Protein AF-A0A6G9HHV9-F1 (afdb_monomer_lite)

Foldseek 3Di:
DDDPPPLQVQQKDADPPPPQPVRIDGQPDDLWDAHPRPRRTDAAKKKKKFKWWDQAQPDTDGPVGIGTADAFAFDFPCSFFVVDDPDPPQPPNRVDGQWHWHQDPSWIKTAGQHQQAWAWPDVRDRADHRGIDTQDQQTWIWSHS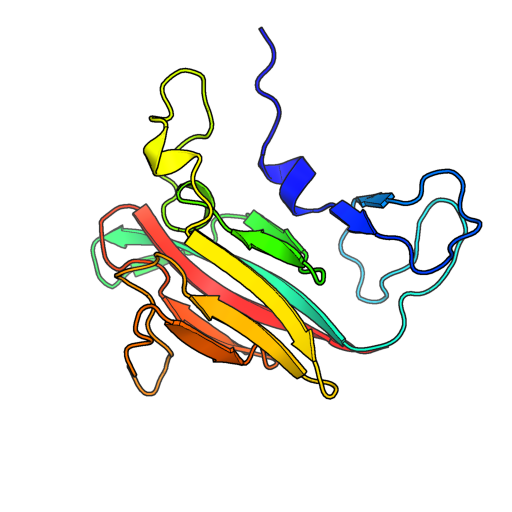DRRGIIIGIHMRHD

Secondary structure (DSSP, 8-state):
-----HHHHTTEEE-S-TT-SS-EEE----SS-B-TTT-PBP-SEEEEEEEEEEEETTEEEEEEEEEE--TT-EE-HHHHBTT---STT--TTTTS--EEEEEETTEEEEEESS-TT-EEETT--B--TT-EEE--TT-EEES--STTBEEEEEEEEE-

Structure (mmCIF, N/CA/C/O backbone):
data_AF-A0A6G9HHV9-F1
#
_entry.id   AF-A0A6G9HHV9-F1
#
loop_
_atom_site.group_PDB
_atom_site.id
_atom_site.type_symbol
_atom_site.label_atom_id
_atom_site.label_alt_id
_atom_site.label_comp_id
_atom_site.label_asym_id
_atom_site.label_entity_id
_atom_site.label_seq_id
_atom_site.pdbx_PDB_ins_code
_atom_site.Cartn_x
_atom_site.Cartn_y
_atom_site.Cartn_z
_atom_site.occupancy
_atom_site.B_iso_or_equiv
_atom_site.auth_seq_id
_atom_site.auth_comp_id
_atom_site.auth_asym_id
_atom_site.auth_atom_id
_atom_site.pdbx_PDB_model_num
ATOM 1 N N . MET A 1 1 ? 20.678 18.623 13.366 1.00 32.44 1 MET A N 1
ATOM 2 C CA . MET A 1 1 ? 20.546 17.152 13.468 1.00 32.44 1 MET A CA 1
ATOM 3 C C . MET A 1 1 ? 19.381 16.721 12.596 1.00 32.44 1 MET A C 1
ATOM 5 O O . MET A 1 1 ? 18.250 17.121 12.849 1.00 32.44 1 MET A O 1
ATOM 9 N N . GLY A 1 2 ? 19.697 16.092 11.465 1.00 35.38 2 GLY A N 1
ATOM 10 C CA . GLY A 1 2 ? 18.792 15.944 10.328 1.00 35.38 2 GLY A CA 1
ATOM 11 C C . GLY A 1 2 ? 17.664 14.958 10.601 1.00 35.38 2 GLY A C 1
ATOM 12 O O . GLY A 1 2 ? 17.908 13.779 10.830 1.00 35.38 2 GLY A O 1
ATOM 13 N N . LYS A 1 3 ? 16.418 15.436 10.526 1.00 39.03 3 LYS A N 1
ATOM 14 C CA . LYS A 1 3 ? 15.257 14.569 10.316 1.00 39.03 3 LYS A CA 1
ATOM 15 C C . LYS A 1 3 ? 15.474 13.846 8.985 1.00 39.03 3 LYS A C 1
ATOM 17 O O . LYS A 1 3 ? 15.370 14.485 7.942 1.00 39.03 3 LYS A O 1
ATOM 22 N N . CYS A 1 4 ? 15.782 12.552 9.005 1.00 38.56 4 CYS A N 1
ATOM 23 C CA . CYS A 1 4 ? 15.670 11.729 7.805 1.00 38.56 4 CYS A CA 1
ATOM 24 C C . CYS A 1 4 ? 14.176 11.698 7.424 1.00 38.56 4 CYS A C 1
ATOM 26 O O . CYS A 1 4 ? 13.370 11.218 8.229 1.00 38.56 4 CYS A O 1
ATOM 28 N N . PRO A 1 5 ? 13.742 12.281 6.291 1.00 55.06 5 PRO A N 1
ATOM 29 C CA . PRO A 1 5 ? 12.325 12.372 5.986 1.00 55.06 5 PRO A CA 1
ATOM 30 C C . PRO A 1 5 ? 11.833 10.987 5.569 1.00 55.06 5 PRO A C 1
ATOM 32 O O . PRO A 1 5 ? 12.048 10.550 4.445 1.00 55.06 5 PRO A O 1
ATOM 35 N N . VAL A 1 6 ? 11.141 10.307 6.478 1.00 58.72 6 VAL A N 1
ATOM 36 C CA . VAL A 1 6 ? 10.427 9.034 6.251 1.00 58.72 6 VAL A CA 1
ATOM 37 C C . VAL A 1 6 ? 9.645 9.058 4.937 1.00 58.72 6 VAL A C 1
ATOM 39 O O . VAL A 1 6 ? 9.691 8.118 4.156 1.00 58.72 6 VAL A O 1
ATOM 42 N N . LYS A 1 7 ? 9.028 10.208 4.641 1.00 60.22 7 LYS A N 1
ATOM 43 C CA . LYS A 1 7 ? 8.268 10.452 3.414 1.00 60.22 7 LYS A CA 1
ATOM 44 C C . LYS A 1 7 ? 9.070 10.225 2.128 1.00 60.22 7 LYS A C 1
ATOM 46 O O . LYS A 1 7 ? 8.475 9.856 1.129 1.00 60.22 7 LYS A O 1
ATOM 51 N N . THR A 1 8 ? 10.383 10.448 2.126 1.00 63.84 8 THR A N 1
ATOM 52 C CA . THR A 1 8 ? 11.224 10.228 0.938 1.00 63.84 8 THR A CA 1
ATOM 53 C C . THR A 1 8 ? 11.550 8.749 0.756 1.00 63.84 8 THR A C 1
ATOM 55 O O . THR A 1 8 ? 11.580 8.267 -0.373 1.00 63.84 8 THR A O 1
ATOM 58 N N . VAL A 1 9 ? 11.753 8.022 1.860 1.00 74.12 9 VAL A N 1
ATOM 59 C CA . VAL A 1 9 ? 12.009 6.572 1.844 1.00 74.12 9 VAL A CA 1
ATOM 60 C C . VAL A 1 9 ? 10.774 5.817 1.358 1.00 74.12 9 VAL A C 1
ATOM 62 O O . VAL A 1 9 ? 10.899 4.880 0.582 1.00 74.12 9 VAL A O 1
ATOM 65 N N . ASP A 1 10 ? 9.579 6.275 1.719 1.00 83.06 10 ASP A N 1
ATOM 66 C CA . ASP A 1 10 ? 8.322 5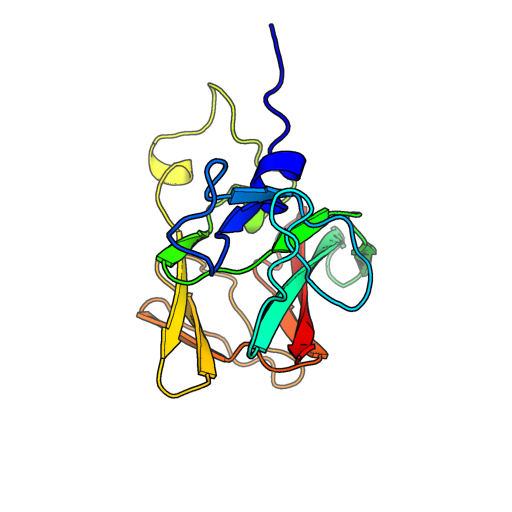.635 1.310 1.00 83.06 10 ASP A CA 1
ATOM 67 C C . ASP A 1 10 ? 8.008 5.798 -0.188 1.00 83.06 10 ASP A C 1
ATOM 69 O O . ASP A 1 10 ? 7.119 5.132 -0.718 1.00 83.06 10 ASP A O 1
ATOM 73 N N . LEU A 1 11 ? 8.745 6.665 -0.890 1.00 86.06 11 LEU A N 1
ATOM 74 C CA . LEU A 1 11 ? 8.599 6.902 -2.327 1.00 86.06 11 LEU A CA 1
ATOM 75 C C . LEU A 1 11 ? 9.637 6.159 -3.179 1.00 86.06 11 LEU A C 1
ATOM 77 O O . LEU A 1 11 ? 9.631 6.314 -4.405 1.00 86.06 11 LEU A O 1
ATOM 81 N N . ILE A 1 12 ? 10.538 5.385 -2.566 1.00 87.44 12 ILE A N 1
ATOM 82 C CA . ILE A 1 12 ? 11.565 4.643 -3.305 1.00 87.44 12 ILE A CA 1
ATOM 83 C C . ILE A 1 12 ? 10.981 3.388 -3.950 1.00 87.44 12 ILE A C 1
ATOM 85 O O . ILE A 1 12 ? 10.150 2.699 -3.363 1.00 87.44 12 ILE A O 1
ATOM 89 N N . GLN A 1 13 ? 11.483 3.059 -5.136 1.00 88.62 13 GLN A N 1
ATOM 90 C CA . GLN A 1 13 ? 11.133 1.845 -5.856 1.00 88.62 13 GLN A CA 1
ATOM 91 C C . GLN A 1 13 ? 12.383 1.182 -6.443 1.00 88.62 13 GLN A C 1
ATOM 93 O O . GLN A 1 13 ? 13.243 1.892 -6.980 1.00 88.62 13 GLN A O 1
ATOM 98 N N . PRO A 1 14 ? 12.513 -0.158 -6.377 1.00 91.00 14 PRO A N 1
ATOM 99 C CA . PRO A 1 14 ? 13.605 -0.849 -7.036 1.00 91.00 14 PRO A CA 1
ATOM 100 C C . PRO A 1 14 ? 13.428 -0.786 -8.554 1.00 91.00 14 PRO A C 1
ATOM 102 O O . PRO A 1 14 ? 12.342 -0.989 -9.103 1.00 91.00 14 PRO A O 1
ATOM 105 N N . CYS A 1 15 ? 14.526 -0.525 -9.248 1.00 90.81 15 CYS A N 1
ATOM 106 C CA . CYS A 1 15 ? 14.587 -0.593 -10.694 1.00 90.81 15 CYS A CA 1
ATOM 107 C C . CYS A 1 15 ? 14.560 -2.059 -11.143 1.00 90.81 15 CYS A C 1
ATOM 109 O O . CYS A 1 15 ? 15.375 -2.869 -10.704 1.00 90.81 15 CYS A O 1
ATOM 111 N N . GLN A 1 16 ? 13.654 -2.397 -12.064 1.00 90.06 16 GLN A N 1
ATOM 112 C CA . GLN A 1 16 ? 13.572 -3.746 -12.638 1.00 90.06 16 GLN A CA 1
ATOM 113 C C . GLN A 1 16 ? 14.794 -4.090 -13.506 1.00 90.06 16 GLN A C 1
ATOM 115 O O . GLN A 1 16 ? 15.112 -5.264 -13.701 1.00 90.06 16 GLN A O 1
ATOM 120 N N . ASN A 1 17 ? 15.515 -3.079 -14.001 1.00 91.69 17 ASN A N 1
ATOM 121 C CA . ASN A 1 17 ? 16.779 -3.287 -14.691 1.00 91.69 17 ASN A CA 1
ATOM 122 C C . ASN A 1 17 ? 17.902 -3.562 -13.682 1.00 91.69 17 ASN A C 1
ATOM 124 O O . ASN A 1 17 ? 18.457 -2.643 -13.074 1.00 91.69 17 ASN A O 1
ATOM 128 N N . LYS A 1 18 ? 18.295 -4.836 -13.575 1.00 89.50 18 LYS A N 1
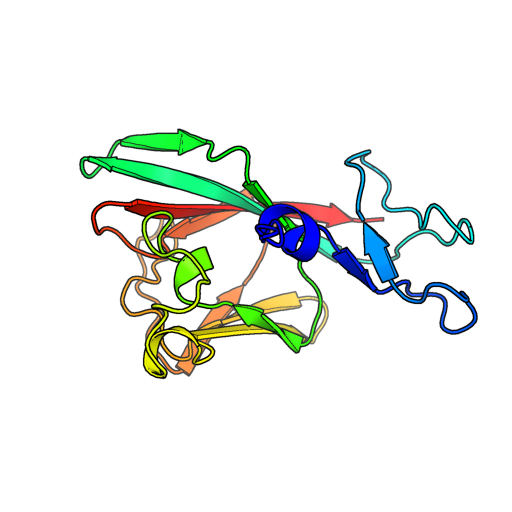ATOM 129 C CA . LYS A 1 18 ? 19.398 -5.285 -12.713 1.00 89.50 18 LYS A CA 1
ATOM 130 C C . LYS A 1 18 ? 20.748 -4.658 -13.067 1.00 89.50 18 LYS A C 1
ATOM 132 O O . LYS A 1 18 ? 21.617 -4.639 -12.202 1.00 89.50 18 LYS A O 1
ATOM 137 N N . ALA A 1 19 ? 20.937 -4.129 -14.277 1.00 92.50 19 ALA A N 1
ATOM 138 C CA . ALA A 1 19 ? 22.161 -3.439 -14.687 1.00 92.50 19 ALA A CA 1
ATOM 139 C C . ALA A 1 19 ? 22.173 -1.943 -14.323 1.00 92.50 19 ALA A C 1
ATOM 141 O O . ALA A 1 19 ? 23.227 -1.324 -14.366 1.00 92.50 19 ALA A O 1
ATOM 142 N N . CYS A 1 20 ? 21.042 -1.358 -13.908 1.00 91.38 20 CYS A N 1
ATOM 143 C CA . CYS A 1 20 ? 20.978 0.050 -13.508 1.00 91.38 20 CYS A CA 1
ATOM 144 C C . CYS A 1 20 ? 21.945 0.334 -12.347 1.00 91.38 20 CYS A C 1
ATOM 146 O O . CYS A 1 20 ? 21.902 -0.377 -11.347 1.00 91.38 20 CYS A O 1
ATOM 148 N N . GLU A 1 21 ? 22.792 1.357 -12.445 1.00 90.88 21 GLU A N 1
ATOM 149 C CA . GLU A 1 21 ? 23.766 1.686 -11.390 1.00 90.88 21 GLU A CA 1
ATOM 150 C C . GLU A 1 21 ? 23.091 2.083 -10.076 1.00 90.88 21 GLU A C 1
ATOM 152 O O . GLU A 1 21 ? 23.493 1.629 -9.010 1.00 90.88 21 GLU A O 1
ATOM 157 N N . GLN A 1 22 ? 22.011 2.865 -10.158 1.00 88.25 22 GLN A N 1
ATOM 158 C CA . GLN A 1 22 ? 21.314 3.380 -8.978 1.00 88.25 22 GLN A CA 1
ATOM 159 C C . GLN A 1 22 ? 20.523 2.303 -8.228 1.00 88.25 22 GLN A C 1
ATOM 161 O O . GLN A 1 22 ? 20.315 2.435 -7.025 1.00 88.25 22 GLN A O 1
ATOM 166 N N . LYS A 1 23 ? 20.084 1.234 -8.919 1.00 89.75 23 LYS A N 1
ATOM 167 C CA . LYS A 1 23 ? 19.226 0.125 -8.429 1.00 89.75 23 LYS A CA 1
ATOM 168 C C . LYS A 1 23 ? 17.862 0.532 -7.852 1.00 89.75 23 LYS A C 1
ATOM 170 O O . LYS A 1 23 ? 16.939 -0.269 -7.917 1.00 89.75 23 LYS A O 1
ATOM 175 N N . TRP A 1 24 ? 17.712 1.750 -7.348 1.00 89.50 24 TRP A N 1
ATOM 176 C CA . TRP A 1 24 ? 16.533 2.320 -6.712 1.00 89.50 24 TRP A CA 1
ATOM 177 C C . TRP A 1 24 ? 16.321 3.743 -7.216 1.00 89.50 24 TRP A C 1
ATOM 179 O O . TRP A 1 24 ? 17.262 4.418 -7.633 1.00 89.50 24 TRP A O 1
ATOM 189 N N . TYR A 1 25 ? 15.080 4.210 -7.195 1.00 87.69 25 TYR A N 1
ATOM 190 C CA . TYR A 1 25 ? 14.753 5.580 -7.572 1.00 87.69 25 TYR A CA 1
ATOM 191 C C . TYR A 1 25 ? 13.522 6.078 -6.822 1.00 87.69 25 TYR A C 1
ATOM 193 O O . TYR A 1 25 ? 12.675 5.287 -6.416 1.00 87.69 25 TYR A O 1
ATOM 201 N N . VAL A 1 26 ? 13.413 7.396 -6.658 1.00 85.31 26 VAL A N 1
ATOM 202 C CA . VAL A 1 26 ? 12.213 8.037 -6.108 1.00 85.31 26 VAL A CA 1
ATOM 203 C C . VAL A 1 26 ? 11.176 8.178 -7.219 1.00 85.31 26 VAL A C 1
ATOM 205 O O . VAL A 1 26 ? 11.464 8.739 -8.279 1.00 85.31 26 VAL A O 1
ATOM 208 N N . PHE A 1 27 ? 9.963 7.679 -6.992 1.00 80.19 27 PHE A N 1
ATOM 209 C CA . PHE A 1 27 ? 8.876 7.801 -7.958 1.00 80.19 27 PHE A CA 1
ATOM 210 C C . PHE A 1 27 ? 8.266 9.211 -7.926 1.00 80.19 27 PHE A C 1
ATOM 212 O O . PHE A 1 27 ? 7.680 9.629 -6.931 1.00 80.19 27 PHE A O 1
ATOM 219 N N . SER A 1 28 ? 8.375 9.948 -9.036 1.00 69.31 28 SER A N 1
ATOM 220 C CA . SER A 1 28 ? 7.954 11.355 -9.141 1.00 69.31 28 SER A CA 1
ATOM 221 C C . SER A 1 28 ? 6.521 11.566 -9.653 1.00 69.31 28 SER A C 1
ATOM 223 O O . SER A 1 28 ? 6.162 12.676 -10.039 1.00 69.31 28 SER A O 1
ATOM 225 N N . GLY A 1 29 ? 5.671 10.532 -9.626 1.00 65.31 29 GLY A N 1
ATOM 226 C CA . GLY A 1 29 ? 4.231 10.707 -9.824 1.00 65.31 29 GLY A CA 1
ATOM 227 C C . GLY A 1 29 ? 3.853 11.206 -11.216 1.00 65.31 29 GLY A C 1
ATOM 228 O O . GLY A 1 29 ? 3.233 12.254 -11.359 1.00 65.31 29 GLY A O 1
ATOM 229 N N . LYS A 1 30 ? 4.186 10.439 -12.251 1.00 58.09 30 LYS A N 1
ATOM 230 C CA . LYS A 1 30 ? 3.547 10.555 -13.565 1.00 58.09 30 LYS A CA 1
ATOM 231 C C . LYS A 1 30 ? 3.149 9.147 -13.968 1.00 58.09 30 LYS A C 1
ATOM 233 O O . LYS A 1 30 ? 3.888 8.206 -13.716 1.00 58.09 30 LYS A O 1
ATOM 238 N N . THR A 1 31 ? 1.954 9.004 -14.508 1.00 61.16 31 THR A N 1
ATOM 239 C CA . THR A 1 31 ? 1.193 7.764 -14.755 1.00 61.16 31 THR A CA 1
ATOM 240 C C . THR A 1 31 ? 1.941 6.597 -15.414 1.00 61.16 31 THR A C 1
ATOM 242 O O . THR A 1 31 ? 1.419 5.490 -15.422 1.00 61.16 31 THR A O 1
ATOM 245 N N . LYS A 1 32 ? 3.159 6.810 -15.924 1.00 71.69 32 LYS A N 1
ATOM 246 C CA . LYS A 1 32 ? 4.066 5.774 -16.417 1.00 71.69 32 LYS A CA 1
ATOM 247 C C . LYS A 1 32 ? 5.311 5.694 -15.526 1.00 71.69 32 LYS A C 1
ATOM 249 O O . LYS A 1 32 ? 6.182 6.561 -15.630 1.00 71.69 32 LYS A O 1
ATOM 254 N N . PRO A 1 33 ? 5.416 4.683 -14.650 1.00 78.81 33 PRO A N 1
ATOM 255 C CA . PRO A 1 33 ? 6.612 4.457 -13.853 1.00 78.81 33 PRO A CA 1
ATOM 256 C C . PRO A 1 33 ? 7.800 4.114 -14.744 1.00 78.81 33 PRO A C 1
ATOM 258 O O . PRO A 1 33 ? 7.905 3.017 -15.275 1.00 78.81 33 PRO A O 1
ATOM 261 N N . VAL A 1 34 ? 8.705 5.077 -14.899 1.00 87.12 34 VAL A N 1
ATOM 262 C CA . VAL A 1 34 ? 9.972 4.930 -15.617 1.00 87.12 34 VAL A CA 1
ATOM 263 C C . VAL A 1 34 ? 11.102 5.303 -14.669 1.00 87.12 34 VAL A C 1
ATOM 265 O O . VAL A 1 34 ? 11.015 6.301 -13.953 1.00 87.12 34 VAL A O 1
ATOM 268 N N . CYS A 1 35 ? 12.168 4.504 -14.662 1.00 88.44 35 CYS A N 1
ATOM 269 C CA . CYS A 1 35 ? 13.370 4.836 -13.910 1.00 88.44 35 CYS A CA 1
ATOM 270 C C . CYS A 1 35 ? 14.015 6.108 -14.501 1.00 88.44 35 CYS A C 1
ATOM 272 O O . CYS A 1 35 ? 14.406 6.086 -15.671 1.00 88.44 35 CYS A O 1
ATOM 274 N N . PRO A 1 36 ? 14.199 7.190 -13.721 1.00 88.31 36 PRO A N 1
ATOM 275 C CA . PRO A 1 36 ? 14.745 8.449 -14.230 1.00 88.31 36 PRO A CA 1
ATO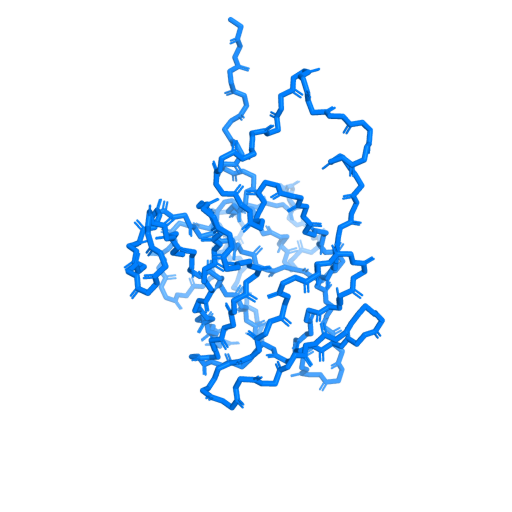M 276 C C . PRO A 1 36 ? 16.231 8.360 -14.610 1.00 88.31 36 PRO A C 1
ATOM 278 O O . PRO A 1 36 ? 16.732 9.242 -15.295 1.00 88.31 36 PRO A O 1
ATOM 281 N N . TYR A 1 37 ? 16.931 7.307 -14.178 1.00 89.44 37 TYR A N 1
ATOM 282 C CA . TYR A 1 37 ? 18.370 7.149 -14.399 1.00 89.44 37 TYR A CA 1
ATOM 283 C C . TYR A 1 37 ? 18.708 6.324 -15.640 1.00 89.44 37 TYR A C 1
ATOM 285 O O . TYR A 1 37 ? 19.629 6.661 -16.369 1.00 89.44 37 TYR A O 1
ATOM 293 N N . CYS A 1 38 ? 17.980 5.230 -15.881 1.00 90.50 38 CYS A N 1
ATOM 294 C CA . CYS A 1 38 ? 18.264 4.315 -16.995 1.00 90.50 38 CYS A CA 1
ATOM 295 C C . CYS A 1 38 ? 17.127 4.218 -18.020 1.00 90.50 38 CYS A C 1
ATOM 297 O O . CYS A 1 38 ? 17.210 3.414 -18.943 1.00 90.50 38 CYS A O 1
ATOM 299 N N . GLY A 1 39 ? 16.032 4.961 -17.829 1.00 88.75 39 GLY A N 1
ATOM 300 C CA . GLY A 1 39 ? 14.887 4.968 -18.743 1.00 88.75 39 GLY A CA 1
ATOM 301 C C . GLY A 1 39 ? 14.088 3.663 -18.788 1.00 88.75 39 GLY A C 1
ATOM 302 O O . GLY A 1 39 ? 13.176 3.539 -19.598 1.00 88.75 39 GLY A O 1
ATOM 303 N N . THR A 1 40 ? 14.400 2.679 -17.936 1.00 90.12 40 THR A N 1
ATOM 304 C CA . THR A 1 40 ? 13.679 1.400 -17.928 1.00 90.12 40 THR A CA 1
ATOM 305 C C . THR A 1 40 ? 12.237 1.616 -17.453 1.00 90.12 40 THR A C 1
ATOM 307 O O . THR A 1 40 ? 12.052 2.109 -16.333 1.00 90.12 40 THR A O 1
ATOM 310 N N . PRO A 1 41 ? 11.220 1.255 -18.258 1.00 88.88 41 PRO A N 1
ATOM 311 C CA . PRO A 1 41 ? 9.834 1.280 -17.819 1.00 88.88 41 PRO A CA 1
ATOM 312 C C . PRO A 1 41 ? 9.585 0.146 -16.826 1.00 88.88 41 PRO A C 1
ATOM 314 O O . PRO A 1 41 ? 10.070 -0.972 -17.007 1.00 88.88 41 PRO A O 1
ATOM 317 N N . TYR A 1 42 ? 8.809 0.431 -15.791 1.00 89.12 42 TYR A N 1
ATOM 318 C CA . TYR A 1 42 ? 8.275 -0.595 -14.914 1.00 89.12 42 TYR A CA 1
ATOM 319 C C . TYR A 1 42 ? 7.194 -1.374 -15.668 1.00 89.12 42 TYR A C 1
ATOM 321 O O . TYR A 1 42 ? 6.329 -0.777 -16.316 1.00 89.12 42 TYR A O 1
ATOM 329 N N . LYS A 1 43 ? 7.269 -2.699 -15.585 1.00 89.62 43 LYS A N 1
ATOM 330 C CA . LYS A 1 43 ? 6.329 -3.649 -16.181 1.00 89.62 43 LYS A CA 1
ATOM 331 C C . LYS A 1 43 ? 5.541 -4.366 -15.094 1.00 89.62 43 LYS A C 1
ATOM 333 O O . LYS A 1 43 ? 6.136 -4.820 -14.112 1.00 89.62 43 LYS A O 1
ATOM 338 N N . GLY A 1 44 ? 4.240 -4.523 -15.312 1.00 89.38 44 GLY A N 1
ATOM 339 C CA . GLY A 1 44 ? 3.334 -5.217 -14.399 1.00 89.38 44 GLY A CA 1
ATOM 340 C C . GLY A 1 44 ? 2.593 -4.276 -13.449 1.00 89.38 44 GLY A C 1
ATOM 341 O O . GLY A 1 44 ? 2.472 -3.077 -13.696 1.00 89.38 44 GLY A O 1
ATOM 342 N N . LYS A 1 45 ? 2.074 -4.840 -12.357 1.00 91.38 45 LYS A N 1
ATOM 343 C CA . LYS A 1 45 ? 1.190 -4.148 -11.411 1.00 91.38 45 LYS A CA 1
ATOM 344 C C . LYS A 1 45 ? 2.000 -3.452 -10.319 1.00 91.38 45 LYS A C 1
ATOM 346 O O . LYS A 1 45 ? 2.716 -4.119 -9.575 1.00 91.38 45 LYS A O 1
ATOM 351 N N . LEU A 1 46 ? 1.860 -2.135 -10.189 1.00 91.44 46 LEU A N 1
ATOM 352 C CA . LEU A 1 46 ? 2.521 -1.310 -9.176 1.00 91.44 46 LEU A CA 1
ATOM 353 C C . LEU A 1 46 ? 1.491 -0.694 -8.216 1.00 91.44 46 LEU A C 1
ATOM 355 O O . LEU A 1 46 ? 0.817 0.268 -8.595 1.00 91.44 46 LEU A O 1
ATOM 359 N N . PRO A 1 47 ? 1.363 -1.196 -6.976 1.00 94.00 47 PRO A N 1
ATOM 360 C CA . PRO A 1 47 ? 0.481 -0.597 -5.988 1.00 94.00 47 PRO A CA 1
ATOM 361 C C . PRO A 1 47 ? 1.102 0.670 -5.399 1.00 94.00 47 PRO A C 1
ATOM 363 O O . PRO A 1 47 ? 2.266 0.702 -4.992 1.00 94.00 47 PRO A O 1
ATOM 366 N N . VAL A 1 48 ? 0.285 1.710 -5.307 1.00 93.12 48 VAL A N 1
ATOM 367 C CA . VAL A 1 48 ? 0.581 2.964 -4.620 1.00 93.12 48 VAL A CA 1
ATOM 368 C C . VAL A 1 48 ? -0.471 3.145 -3.538 1.00 93.12 48 VAL A C 1
ATOM 370 O O . VAL A 1 48 ? -1.664 3.217 -3.829 1.00 93.12 48 VAL A O 1
ATOM 373 N N . LEU A 1 49 ? -0.048 3.207 -2.280 1.00 94.88 49 LEU A N 1
ATOM 374 C CA . LEU A 1 49 ? -0.964 3.406 -1.162 1.00 94.88 49 LEU A CA 1
ATOM 375 C C . LEU A 1 49 ? -1.085 4.896 -0.873 1.00 94.88 49 LEU A C 1
ATOM 377 O O . LEU A 1 49 ? -0.108 5.533 -0.484 1.00 94.88 49 LEU A O 1
ATOM 381 N N . ASN A 1 50 ? -2.284 5.446 -1.034 1.00 93.12 50 ASN A N 1
ATOM 382 C CA . ASN A 1 50 ? -2.594 6.804 -0.607 1.00 93.12 50 ASN A CA 1
ATOM 383 C C . ASN A 1 50 ? -3.073 6.761 0.845 1.00 93.12 50 ASN A C 1
ATOM 385 O O . ASN A 1 50 ? -4.071 6.102 1.148 1.00 93.12 50 ASN A O 1
ATOM 389 N N . LEU A 1 51 ? -2.346 7.433 1.741 1.00 92.44 51 LEU A N 1
ATOM 390 C CA . LEU A 1 51 ? -2.641 7.432 3.170 1.00 92.44 51 LEU A CA 1
ATOM 391 C C . LEU A 1 51 ? -3.525 8.623 3.545 1.00 92.44 51 LEU A C 1
ATOM 393 O O . LEU A 1 51 ? -3.280 9.770 3.159 1.00 92.44 51 LEU A O 1
ATOM 397 N N . TYR A 1 52 ? -4.538 8.337 4.349 1.00 92.00 52 TYR A N 1
ATOM 398 C CA . TYR A 1 52 ? -5.448 9.309 4.933 1.00 92.00 52 TYR A CA 1
ATOM 399 C C . TYR A 1 52 ? -5.464 9.086 6.435 1.00 92.00 52 TYR A C 1
ATOM 401 O O . TYR A 1 52 ? -5.497 7.941 6.875 1.00 92.00 52 TYR A O 1
ATOM 409 N N . SER A 1 53 ? -5.488 10.141 7.238 1.00 88.19 53 SER A N 1
ATOM 410 C CA . SER A 1 53 ? -5.573 10.007 8.691 1.00 88.19 53 SER A CA 1
ATOM 411 C C . SER A 1 53 ? -6.867 10.544 9.255 1.00 88.19 53 SER A C 1
ATOM 413 O O . SER A 1 53 ? -7.464 11.496 8.745 1.00 88.19 53 SER A O 1
ATOM 415 N N . SER A 1 54 ? -7.276 9.932 10.358 1.00 77.94 54 SER A N 1
ATOM 416 C CA . SER A 1 54 ? -8.381 10.409 11.166 1.00 77.94 54 SER A CA 1
ATOM 417 C C . SER A 1 54 ? -7.881 11.330 12.281 1.00 77.94 54 SER A C 1
ATOM 419 O O . SER A 1 54 ? -6.935 10.998 12.998 1.00 77.94 54 SER A O 1
ATOM 421 N N . ARG A 1 55 ? -8.522 12.496 12.444 1.00 69.38 55 ARG A N 1
ATOM 422 C CA . ARG A 1 55 ? -8.362 13.334 13.655 1.00 69.38 55 ARG A CA 1
ATOM 423 C C . ARG A 1 55 ? -9.453 13.072 14.701 1.00 69.38 55 ARG A C 1
ATOM 425 O O . ARG A 1 55 ? -9.278 13.441 15.851 1.00 69.38 55 ARG A O 1
ATOM 432 N N . LYS A 1 56 ? -10.580 12.492 14.282 1.00 66.00 56 LYS A N 1
ATOM 433 C CA . LYS A 1 56 ? -11.727 12.057 15.094 1.00 66.00 56 LYS A CA 1
ATOM 434 C C . LYS A 1 56 ? -12.417 10.930 14.335 1.00 66.00 56 LYS A C 1
ATOM 436 O O . LYS A 1 56 ? -12.544 11.035 13.113 1.00 66.00 56 LYS A O 1
ATOM 441 N N . GLU A 1 57 ? -12.848 9.892 15.047 1.00 60.06 57 GLU A N 1
ATOM 442 C CA . GLU A 1 57 ? -13.503 8.708 14.480 1.00 60.06 57 GLU A CA 1
ATOM 443 C C . GLU A 1 57 ? -14.536 9.098 13.402 1.00 60.06 57 GLU A C 1
ATOM 445 O O . GLU A 1 57 ? -15.407 9.936 13.630 1.00 60.06 57 GLU A O 1
ATOM 450 N N . GLY A 1 58 ? -14.374 8.561 12.187 1.00 62.25 58 GLY A N 1
ATOM 451 C CA . GLY A 1 58 ? -15.262 8.825 11.048 1.00 62.25 58 GLY A CA 1
ATOM 452 C C . GLY A 1 58 ? -14.877 9.976 10.101 1.00 62.25 58 GLY A C 1
ATOM 453 O O . GLY A 1 58 ? -15.509 10.100 9.055 1.00 62.25 58 GLY A O 1
ATOM 454 N N . SER A 1 59 ? -13.844 10.790 10.379 1.00 72.12 59 SER A N 1
ATOM 455 C CA . SER A 1 59 ? -13.385 11.860 9.465 1.00 72.12 59 SER A CA 1
ATOM 456 C C . SER A 1 59 ? -11.930 11.672 9.026 1.00 72.12 59 SER A C 1
ATOM 458 O O . SER A 1 59 ? -11.001 12.067 9.735 1.00 72.12 59 SER A O 1
ATOM 460 N N . TYR A 1 60 ? -11.736 11.114 7.827 1.00 75.50 60 TYR A N 1
ATOM 461 C CA . TYR A 1 60 ? -10.419 10.930 7.209 1.00 75.50 60 TYR A CA 1
ATOM 462 C C . TYR A 1 60 ? -10.038 12.122 6.324 1.00 75.50 60 TYR A C 1
ATOM 464 O O . TYR A 1 60 ? -10.834 12.586 5.508 1.00 75.50 60 TYR A O 1
ATOM 472 N N . ARG A 1 61 ? -8.806 12.621 6.470 1.00 82.31 61 ARG A N 1
ATOM 473 C CA . ARG A 1 61 ? -8.220 13.661 5.610 1.00 82.31 61 ARG A CA 1
ATOM 474 C C . ARG A 1 61 ? -6.968 13.127 4.907 1.00 82.31 61 ARG A C 1
ATOM 476 O O . ARG A 1 61 ? -6.263 12.324 5.515 1.00 82.31 61 ARG A O 1
ATOM 483 N N . PRO A 1 62 ? -6.671 13.561 3.669 1.00 82.56 62 PRO A N 1
ATOM 484 C CA . PRO A 1 62 ? -5.445 13.160 2.981 1.00 82.56 62 PRO A CA 1
ATOM 485 C C . PRO A 1 62 ? -4.200 13.562 3.785 1.00 82.56 62 PRO A C 1
ATOM 487 O O . PRO A 1 62 ? -4.100 14.711 4.220 1.00 82.56 62 PRO A O 1
ATOM 490 N N . ASP A 1 63 ? -3.242 12.645 3.947 1.00 79.06 63 ASP A N 1
ATOM 491 C CA . ASP A 1 63 ? -1.968 12.924 4.637 1.00 79.06 63 ASP A CA 1
ATOM 492 C C . ASP A 1 63 ? -0.912 13.567 3.721 1.00 79.06 63 ASP A C 1
ATOM 494 O O . ASP A 1 63 ? 0.188 13.902 4.182 1.00 79.06 63 ASP A O 1
ATOM 498 N N . ASP A 1 64 ? -1.223 13.685 2.424 1.00 80.31 64 ASP A N 1
ATOM 499 C CA . ASP A 1 64 ? -0.249 13.929 1.353 1.00 80.31 64 ASP A CA 1
ATOM 500 C C . ASP A 1 64 ? 0.991 13.031 1.532 1.00 80.31 64 ASP A C 1
ATOM 502 O O . ASP A 1 64 ? 2.150 13.453 1.575 1.00 80.31 64 ASP A O 1
ATOM 506 N N . HIS A 1 65 ? 0.708 11.755 1.801 1.00 84.44 65 HIS A N 1
ATOM 507 C CA . HIS A 1 65 ? 1.694 10.720 2.053 1.00 84.44 65 HIS A CA 1
ATOM 508 C C . HIS A 1 65 ? 1.305 9.505 1.225 1.00 84.44 65 HIS A C 1
ATOM 510 O O . HIS A 1 65 ? 0.228 8.933 1.401 1.00 84.44 65 HIS A O 1
ATOM 516 N N . ARG A 1 66 ? 2.189 9.148 0.295 1.00 88.69 66 ARG A N 1
ATOM 517 C CA . ARG A 1 66 ? 2.078 7.941 -0.516 1.00 88.69 66 ARG A CA 1
ATOM 518 C C . ARG A 1 66 ? 3.155 6.950 -0.109 1.00 88.69 66 ARG A C 1
ATOM 520 O O . ARG A 1 66 ? 4.272 7.363 0.194 1.00 88.69 66 ARG A O 1
ATOM 527 N N . LEU A 1 67 ? 2.809 5.670 -0.134 1.00 91.31 67 LEU A N 1
ATOM 528 C CA . LEU A 1 67 ? 3.751 4.569 0.021 1.00 91.31 67 LEU A CA 1
ATOM 529 C C . LEU A 1 67 ? 3.784 3.775 -1.285 1.00 91.31 67 LEU A C 1
ATOM 531 O O . LEU A 1 67 ? 2.766 3.226 -1.712 1.00 91.31 67 LEU A O 1
ATOM 535 N N . MET A 1 68 ? 4.948 3.752 -1.924 1.00 92.25 68 MET A N 1
ATOM 536 C CA . MET A 1 68 ? 5.216 2.928 -3.098 1.00 92.25 68 MET A CA 1
ATOM 537 C C . MET A 1 68 ? 5.478 1.500 -2.642 1.00 92.25 68 MET A C 1
ATOM 539 O O . MET A 1 68 ? 6.341 1.284 -1.789 1.00 92.25 68 MET A O 1
ATOM 543 N N . VAL A 1 69 ? 4.723 0.548 -3.196 1.00 93.69 69 VAL A N 1
ATOM 544 C CA . VAL A 1 69 ? 4.803 -0.854 -2.789 1.00 93.69 69 VAL A CA 1
ATOM 545 C C . VAL A 1 69 ? 5.787 -1.630 -3.660 1.00 93.69 69 VAL A C 1
ATOM 547 O O . VAL A 1 69 ? 5.730 -1.599 -4.894 1.00 93.69 69 VAL A O 1
ATOM 550 N N . TRP A 1 70 ? 6.659 -2.396 -3.006 1.00 92.75 70 TRP A N 1
ATOM 551 C CA . TRP A 1 70 ? 7.493 -3.417 -3.640 1.00 92.75 70 TRP A CA 1
ATOM 552 C C . TRP A 1 70 ? 7.543 -4.706 -2.805 1.00 92.75 70 TRP A C 1
ATOM 554 O O . TRP A 1 70 ? 7.181 -4.738 -1.630 1.00 92.75 70 TRP A O 1
ATOM 564 N N . SER A 1 71 ? 7.946 -5.814 -3.430 1.00 92.56 71 SER A N 1
ATOM 565 C CA . SER A 1 71 ? 7.825 -7.147 -2.827 1.00 92.56 71 SER A CA 1
ATOM 566 C C . SER A 1 71 ? 8.934 -7.386 -1.807 1.00 92.56 71 SER A C 1
ATOM 568 O O . SER A 1 71 ? 10.110 -7.259 -2.136 1.00 92.56 71 SER A O 1
ATOM 570 N N . GLY A 1 72 ? 8.563 -7.762 -0.586 1.00 90.38 72 GLY A N 1
ATOM 571 C CA . GLY A 1 72 ? 9.464 -7.865 0.565 1.00 90.38 72 GLY A CA 1
ATOM 572 C C . GLY A 1 72 ? 9.544 -6.584 1.402 1.00 90.38 72 GLY A C 1
ATOM 573 O O . GLY A 1 72 ? 10.214 -6.571 2.436 1.00 90.38 72 GLY A O 1
ATOM 574 N N . GLN A 1 73 ? 8.851 -5.512 1.004 1.00 93.81 73 GLN A N 1
ATOM 575 C CA . GLN A 1 73 ? 8.798 -4.280 1.782 1.00 93.81 73 GLN A CA 1
ATOM 576 C C . GLN A 1 73 ? 8.022 -4.499 3.080 1.00 93.81 73 GLN A C 1
ATOM 578 O O . GLN A 1 73 ? 6.906 -5.016 3.078 1.00 93.81 73 GLN A O 1
ATOM 583 N N . SER A 1 74 ? 8.608 -4.076 4.196 1.00 93.75 74 SER A N 1
ATOM 584 C CA . SER A 1 74 ? 7.963 -4.137 5.508 1.00 93.75 74 SER A CA 1
ATOM 585 C C . SER A 1 74 ? 7.158 -2.871 5.788 1.00 93.75 74 SER A C 1
ATOM 587 O O . SER A 1 74 ? 7.581 -1.769 5.439 1.00 93.75 74 SER A O 1
ATOM 589 N N . ILE A 1 75 ? 6.034 -3.032 6.480 1.00 93.06 75 ILE A N 1
ATOM 590 C CA . ILE A 1 75 ? 5.265 -1.940 7.073 1.00 93.06 75 ILE A CA 1
ATOM 591 C C . ILE A 1 75 ? 5.479 -1.932 8.596 1.00 93.06 75 ILE A C 1
ATOM 593 O O . ILE A 1 75 ? 5.732 -2.965 9.221 1.00 93.06 75 ILE A O 1
ATOM 597 N N . TYR A 1 76 ? 5.403 -0.745 9.195 1.00 91.81 76 TYR A N 1
ATOM 598 C CA . TYR A 1 76 ? 5.771 -0.466 10.592 1.00 91.81 76 TYR A CA 1
ATOM 599 C C . TYR A 1 76 ? 4.735 0.437 11.265 1.00 91.81 76 TYR A C 1
ATOM 601 O O . TYR A 1 76 ? 3.881 1.016 10.594 1.00 91.81 76 TYR A O 1
ATOM 609 N N . ALA A 1 77 ? 4.840 0.622 12.582 1.00 89.50 77 ALA A N 1
ATOM 610 C CA . ALA A 1 77 ? 3.872 1.381 13.375 1.00 89.50 77 ALA A CA 1
ATOM 611 C C . ALA A 1 77 ? 3.641 2.828 12.878 1.00 89.50 77 ALA A C 1
ATOM 613 O O . ALA A 1 77 ? 2.502 3.291 12.848 1.00 89.50 77 ALA A O 1
ATOM 614 N N . TRP A 1 78 ? 4.680 3.522 12.398 1.00 88.31 78 TRP A N 1
ATOM 615 C CA . TRP A 1 78 ? 4.550 4.878 11.830 1.00 88.31 78 TRP A CA 1
ATOM 616 C C . TRP A 1 78 ? 3.799 4.929 10.493 1.00 88.31 78 TRP A C 1
ATOM 618 O O . TRP A 1 78 ? 3.339 5.989 10.070 1.00 88.31 78 TRP A O 1
ATOM 628 N N . HIS A 1 79 ? 3.657 3.793 9.808 1.00 90.56 79 HIS A N 1
ATOM 629 C CA . HIS A 1 79 ? 2.793 3.689 8.637 1.00 90.56 79 HIS A CA 1
ATOM 630 C C . HIS A 1 79 ? 1.326 3.511 9.033 1.00 90.56 79 HIS A C 1
ATOM 632 O O . HIS A 1 79 ? 0.459 4.003 8.321 1.00 90.56 79 HIS A O 1
ATOM 638 N N . VAL A 1 80 ? 1.063 2.854 10.168 1.00 90.94 80 VAL A N 1
ATOM 639 C CA . VAL A 1 80 ? -0.278 2.574 10.710 1.00 90.94 80 VAL A CA 1
ATOM 640 C C . VAL A 1 80 ? -0.898 3.809 11.361 1.00 90.94 80 VAL A C 1
ATOM 642 O O . VAL A 1 80 ? -2.090 4.065 11.184 1.00 90.94 80 VAL A O 1
ATOM 645 N N . ASN A 1 81 ? -0.099 4.585 12.096 1.00 88.69 81 ASN A N 1
ATOM 646 C CA . ASN A 1 81 ? -0.562 5.760 12.824 1.00 88.69 81 ASN A CA 1
ATOM 647 C C . ASN A 1 81 ? 0.392 6.944 12.612 1.00 88.69 81 ASN A C 1
ATOM 649 O O . ASN A 1 81 ? 1.588 6.851 12.888 1.00 88.69 81 ASN A O 1
ATOM 653 N N . ARG A 1 82 ? -0.145 8.084 12.160 1.00 87.12 82 ARG A N 1
ATOM 654 C CA . ARG A 1 82 ? 0.646 9.293 11.867 1.00 87.12 82 ARG A CA 1
ATOM 655 C C . ARG A 1 82 ? 1.250 9.967 13.100 1.00 87.12 82 ARG A C 1
ATOM 657 O O . ARG A 1 82 ? 2.126 10.815 12.951 1.00 87.12 82 ARG A O 1
ATOM 664 N N . LEU A 1 83 ? 0.737 9.663 14.292 1.00 85.31 83 LEU A N 1
ATOM 665 C CA . LEU A 1 83 ? 1.244 10.195 15.559 1.00 85.31 83 LEU A CA 1
ATOM 666 C C . LEU A 1 83 ? 2.515 9.467 16.015 1.00 85.31 83 LEU A C 1
ATOM 668 O O . LEU A 1 83 ? 3.230 9.966 16.881 1.00 85.31 83 LEU A O 1
ATOM 672 N N . ILE A 1 84 ? 2.828 8.317 15.411 1.00 81.38 84 ILE A N 1
ATOM 673 C CA . ILE A 1 84 ? 4.057 7.573 15.670 1.00 81.38 84 ILE A CA 1
ATOM 674 C C . ILE A 1 84 ? 5.122 8.055 14.683 1.00 81.38 84 ILE A C 1
ATOM 676 O O . ILE A 1 84 ? 5.004 7.860 13.476 1.00 81.38 84 ILE A O 1
ATOM 680 N N . ALA A 1 85 ? 6.179 8.683 15.198 1.00 72.38 85 ALA A N 1
ATOM 681 C CA . ALA A 1 85 ? 7.341 9.070 14.405 1.00 72.38 85 ALA A CA 1
ATOM 682 C C . ALA A 1 85 ? 8.474 8.041 14.580 1.00 72.38 85 ALA A C 1
ATOM 684 O O . ALA A 1 85 ? 8.734 7.635 15.715 1.00 72.38 85 ALA A O 1
ATOM 685 N N . PRO A 1 86 ? 9.189 7.654 13.506 1.00 66.94 86 PRO A N 1
ATOM 686 C CA . PRO A 1 86 ? 10.417 6.878 13.621 1.00 66.94 86 PRO A CA 1
ATOM 687 C C . PRO A 1 86 ? 11.536 7.822 14.063 1.00 66.94 86 PRO A C 1
ATOM 689 O O . PRO A 1 86 ? 12.099 8.586 13.279 1.00 66.94 86 PRO A O 1
ATOM 692 N N . ASN A 1 87 ? 11.799 7.847 15.359 1.00 63.56 87 ASN A N 1
ATOM 693 C CA . ASN A 1 87 ? 12.813 8.681 15.977 1.00 63.56 87 ASN A CA 1
ATOM 694 C C . ASN A 1 87 ? 13.545 7.890 17.070 1.00 63.56 87 ASN A C 1
ATOM 696 O O . ASN A 1 87 ? 13.288 6.713 17.314 1.00 63.56 87 ASN A O 1
ATOM 700 N N . GLU A 1 88 ? 14.477 8.542 17.753 1.00 52.06 88 GLU A N 1
ATOM 701 C CA . GLU A 1 88 ? 15.259 7.926 18.832 1.00 52.06 88 GLU A CA 1
ATOM 702 C C . GLU A 1 88 ? 14.397 7.451 20.019 1.00 52.06 88 GLU A C 1
ATOM 704 O O . GLU A 1 88 ? 14.861 6.646 20.817 1.00 52.06 88 GLU A O 1
ATOM 709 N N . ARG A 1 89 ? 13.130 7.888 20.114 1.00 54.44 89 ARG A N 1
ATOM 710 C CA . ARG A 1 89 ? 12.154 7.460 21.133 1.00 54.44 89 ARG A CA 1
ATOM 711 C C . ARG A 1 89 ? 11.266 6.299 20.678 1.00 54.44 89 ARG A C 1
ATOM 713 O O . ARG A 1 89 ? 10.401 5.872 21.438 1.00 54.44 89 ARG A O 1
ATOM 720 N N . THR A 1 90 ? 11.443 5.804 19.453 1.00 55.44 90 THR A N 1
ATOM 721 C CA . THR A 1 90 ? 10.733 4.624 18.954 1.00 55.44 90 THR A CA 1
ATOM 722 C C . THR A 1 90 ? 11.180 3.412 19.757 1.00 55.44 90 THR A C 1
ATOM 724 O O . THR A 1 90 ? 12.344 3.013 19.665 1.00 55.44 90 THR A O 1
ATOM 727 N N . THR A 1 91 ? 10.262 2.846 20.541 1.00 60.97 91 THR A N 1
ATOM 728 C CA . THR A 1 91 ? 10.528 1.650 21.348 1.00 60.97 91 THR A CA 1
ATOM 729 C C . THR A 1 91 ? 10.913 0.479 20.444 1.00 60.97 91 THR A C 1
ATOM 731 O O . THR A 1 91 ? 10.526 0.439 19.273 1.00 60.97 91 THR A O 1
ATOM 734 N N . ASP A 1 92 ? 11.634 -0.511 20.972 1.00 62.91 92 ASP A N 1
ATOM 735 C CA . ASP A 1 92 ? 12.010 -1.702 20.193 1.00 62.91 92 ASP A CA 1
ATOM 736 C C . ASP A 1 92 ? 10.786 -2.404 19.580 1.00 62.91 92 ASP A C 1
ATOM 738 O O . ASP A 1 92 ? 10.835 -2.897 18.453 1.00 62.91 92 ASP A O 1
ATOM 742 N N . ALA A 1 93 ? 9.639 -2.345 20.267 1.00 61.53 93 ALA A N 1
ATOM 743 C CA . ALA A 1 93 ? 8.360 -2.840 19.767 1.00 61.53 93 ALA A CA 1
ATOM 744 C C . ALA A 1 93 ? 7.851 -2.075 18.529 1.00 61.53 93 ALA A C 1
ATOM 746 O O . ALA A 1 93 ? 7.301 -2.684 17.617 1.00 61.53 93 ALA A O 1
ATOM 747 N N . GLN A 1 94 ? 8.055 -0.757 18.454 1.00 62.25 94 GLN A N 1
ATOM 748 C CA . GLN A 1 94 ? 7.638 0.066 17.311 1.00 62.25 94 GLN A CA 1
ATOM 749 C C . GLN A 1 94 ? 8.595 -0.033 16.110 1.00 62.25 94 GLN A C 1
ATOM 751 O O . GLN A 1 94 ? 8.207 0.307 14.991 1.00 62.25 94 GLN A O 1
ATOM 756 N N . ARG A 1 95 ? 9.829 -0.515 16.323 1.00 71.31 95 ARG A N 1
ATOM 757 C CA . ARG A 1 95 ? 10.778 -0.879 15.252 1.00 71.31 95 ARG A CA 1
ATOM 758 C C . ARG A 1 95 ? 10.503 -2.263 14.672 1.00 71.31 95 ARG A C 1
ATOM 760 O O . ARG A 1 95 ? 11.082 -2.623 13.649 1.00 71.31 95 ARG A O 1
ATOM 767 N N . LYS A 1 96 ? 9.621 -3.040 15.302 1.00 85.31 96 LYS A N 1
ATOM 768 C CA . LYS A 1 96 ? 9.213 -4.341 14.793 1.00 85.31 96 LYS A CA 1
ATOM 769 C C . LYS A 1 96 ? 8.306 -4.159 13.579 1.00 85.31 96 LYS A C 1
ATOM 771 O O . LYS A 1 96 ? 7.386 -3.341 13.570 1.00 85.31 96 LYS A O 1
ATOM 776 N N . ARG A 1 97 ? 8.575 -4.961 12.556 1.00 91.19 97 ARG A N 1
ATOM 777 C CA . ARG A 1 97 ? 7.688 -5.171 11.415 1.00 91.19 97 ARG A CA 1
ATOM 778 C C . ARG A 1 97 ? 6.286 -5.548 11.910 1.00 91.19 97 ARG A C 1
ATOM 780 O O . ARG A 1 97 ? 6.160 -6.454 12.730 1.00 91.19 97 ARG A O 1
ATOM 787 N N . VAL A 1 98 ? 5.258 -4.865 11.405 1.00 93.75 98 VAL A N 1
ATOM 788 C CA . VAL A 1 98 ? 3.840 -5.179 11.694 1.00 93.75 98 VAL A CA 1
ATOM 789 C C . VAL A 1 98 ? 3.130 -5.824 10.503 1.00 93.75 98 VAL A C 1
ATOM 791 O O . VAL A 1 98 ? 1.994 -6.273 10.609 1.00 93.75 98 VAL A O 1
ATOM 794 N N . GLY A 1 99 ? 3.803 -5.901 9.363 1.00 95.81 99 GLY A N 1
ATOM 795 C CA . GLY A 1 99 ? 3.351 -6.619 8.183 1.00 95.81 99 GLY A CA 1
ATOM 796 C C . GLY A 1 99 ? 4.345 -6.456 7.046 1.00 95.81 99 GLY A C 1
ATOM 797 O O . GLY A 1 99 ? 5.338 -5.729 7.168 1.00 95.81 99 GLY A O 1
ATOM 798 N N . TYR A 1 100 ? 4.066 -7.088 5.919 1.00 96.69 100 TYR A N 1
ATOM 799 C CA . TYR A 1 100 ? 4.879 -6.930 4.719 1.00 96.69 100 TYR A CA 1
ATOM 800 C C . TYR A 1 100 ? 4.052 -7.095 3.452 1.00 96.69 100 TYR A C 1
ATOM 802 O O . TYR A 1 100 ? 2.974 -7.693 3.455 1.00 96.69 100 TYR A O 1
ATOM 810 N N . PHE A 1 101 ? 4.589 -6.561 2.364 1.00 97.31 101 PHE A N 1
ATOM 811 C CA . PHE A 1 101 ? 4.015 -6.687 1.038 1.00 97.31 101 PHE A CA 1
ATOM 812 C C . PHE A 1 101 ? 4.682 -7.822 0.277 1.00 97.31 101 PHE A C 1
ATOM 814 O O . PHE A 1 101 ? 5.906 -7.959 0.293 1.00 97.31 101 PHE A O 1
ATOM 821 N N . VAL A 1 102 ? 3.888 -8.624 -0.422 1.00 96.56 102 VAL A N 1
ATOM 822 C CA . VAL A 1 102 ? 4.394 -9.693 -1.282 1.00 96.56 102 VAL A CA 1
ATOM 823 C C . VAL A 1 102 ? 3.619 -9.724 -2.588 1.00 96.56 102 VAL A C 1
ATOM 825 O O . VAL A 1 102 ? 2.392 -9.626 -2.599 1.00 96.56 102 VAL A O 1
ATOM 828 N N . PHE A 1 103 ? 4.352 -9.863 -3.689 1.00 95.69 103 PHE A N 1
ATOM 829 C CA . PHE A 1 103 ? 3.775 -10.153 -4.993 1.00 95.69 103 PHE A CA 1
ATOM 830 C C . PHE A 1 103 ? 3.876 -11.653 -5.263 1.00 95.69 103 PHE A C 1
ATOM 832 O O . PHE A 1 103 ? 4.976 -12.205 -5.297 1.00 95.69 103 PHE A O 1
ATOM 839 N N . HIS A 1 104 ? 2.736 -12.321 -5.416 1.00 93.38 104 HIS A N 1
ATOM 840 C CA . HIS A 1 104 ? 2.666 -13.766 -5.617 1.00 93.38 104 HIS A CA 1
ATOM 841 C C . HIS A 1 104 ? 1.452 -14.123 -6.475 1.00 93.38 104 HIS A C 1
ATOM 843 O O . HIS A 1 104 ? 0.359 -13.622 -6.222 1.00 93.38 104 HIS A O 1
ATOM 849 N N . ASN A 1 105 ? 1.637 -15.005 -7.463 1.00 92.00 105 ASN A N 1
ATOM 850 C CA . ASN A 1 105 ? 0.602 -15.410 -8.425 1.00 92.00 105 ASN A CA 1
ATOM 851 C C . ASN A 1 105 ? -0.106 -14.225 -9.107 1.00 92.00 105 ASN A C 1
ATOM 853 O O . ASN A 1 105 ? -1.326 -14.194 -9.187 1.00 92.00 105 ASN A O 1
ATOM 857 N N . ASP A 1 106 ? 0.665 -13.239 -9.574 1.00 90.94 106 ASP A N 1
ATOM 858 C CA . ASP A 1 106 ? 0.150 -12.029 -10.239 1.00 90.94 106 ASP A CA 1
ATOM 859 C C . ASP A 1 106 ? -0.781 -11.150 -9.370 1.00 90.94 106 ASP A C 1
ATOM 861 O O . ASP A 1 106 ? -1.513 -10.283 -9.859 1.00 90.94 106 ASP A O 1
ATOM 865 N N . GLN A 1 107 ? -0.724 -11.345 -8.050 1.00 95.12 107 GLN A N 1
ATOM 866 C CA . GLN A 1 107 ? -1.508 -10.616 -7.062 1.00 95.12 107 GLN A CA 1
ATOM 867 C C . GLN A 1 107 ? -0.604 -10.002 -5.998 1.00 95.12 107 GLN A C 1
ATOM 869 O O . GLN A 1 107 ? 0.399 -10.586 -5.572 1.00 95.12 107 GLN A O 1
ATOM 874 N N . TRP A 1 108 ? -0.985 -8.812 -5.548 1.00 97.38 108 TRP A N 1
ATOM 875 C CA . TRP A 1 108 ? -0.333 -8.132 -4.440 1.00 97.38 108 TRP A CA 1
ATOM 876 C C . TRP A 1 108 ? -1.062 -8.406 -3.141 1.00 97.38 108 TRP A C 1
ATOM 878 O O . TRP A 1 108 ? -2.280 -8.274 -3.067 1.00 97.38 108 TRP A 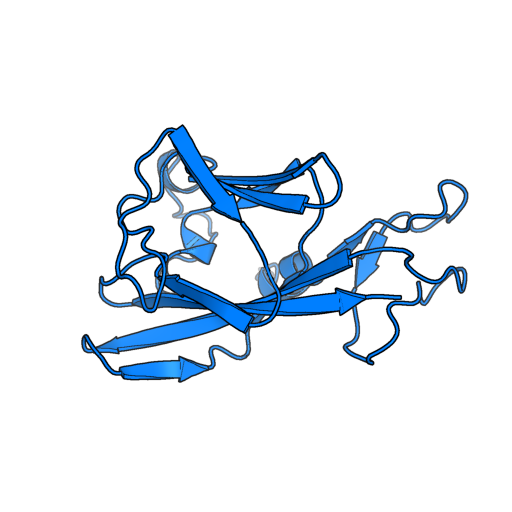O 1
ATOM 888 N N . TRP A 1 109 ? -0.299 -8.716 -2.101 1.00 97.62 109 TRP A N 1
ATOM 889 C CA . TRP A 1 109 ? -0.823 -8.998 -0.775 1.00 97.62 109 TRP A CA 1
ATOM 890 C C . TRP A 1 109 ? -0.137 -8.125 0.263 1.00 97.62 109 TRP A C 1
ATOM 892 O O . TRP A 1 109 ? 1.086 -7.983 0.245 1.00 97.62 109 TRP A O 1
ATOM 902 N N . LEU A 1 110 ? -0.920 -7.598 1.200 1.00 97.75 110 LEU A N 1
ATOM 903 C CA . LEU A 1 110 ? -0.432 -7.150 2.498 1.00 97.75 110 LEU A CA 1
ATOM 904 C C . LEU A 1 110 ? -0.682 -8.273 3.504 1.00 97.75 110 LEU A C 1
ATOM 906 O O . LEU A 1 110 ? -1.832 -8.616 3.776 1.00 97.75 110 LEU A O 1
ATOM 910 N N . VAL A 1 111 ? 0.393 -8.840 4.046 1.00 97.56 111 VAL A N 1
ATOM 911 C CA . VAL A 1 111 ? 0.337 -9.861 5.097 1.00 97.56 111 VAL A CA 1
ATOM 912 C C . VAL A 1 111 ? 0.393 -9.174 6.455 1.00 97.56 111 VAL A C 1
ATOM 914 O O . VAL A 1 111 ? 1.293 -8.371 6.714 1.00 97.56 111 VAL A O 1
ATOM 917 N N . ASN A 1 112 ? -0.575 -9.481 7.314 1.00 97.44 112 ASN A N 1
ATOM 918 C CA . ASN A 1 112 ? -0.678 -8.905 8.644 1.00 97.44 112 ASN A CA 1
ATOM 919 C C . ASN A 1 112 ? 0.175 -9.696 9.644 1.00 97.44 112 ASN A C 1
ATOM 921 O O . ASN A 1 112 ? -0.103 -10.862 9.902 1.00 97.44 112 ASN A O 1
ATOM 925 N N . GLU A 1 113 ? 1.176 -9.065 10.254 1.00 95.38 113 GLU A N 1
ATOM 926 C CA . GLU A 1 113 ? 2.006 -9.687 11.299 1.00 95.38 113 GLU A CA 1
ATOM 927 C C . GLU A 1 113 ? 1.839 -9.025 12.679 1.00 95.38 113 GLU A C 1
ATOM 929 O O . GLU A 1 113 ? 2.387 -9.509 13.668 1.00 95.38 113 GLU A O 1
ATOM 934 N N . GLY A 1 114 ? 1.087 -7.925 12.771 1.00 92.75 114 GLY A N 1
ATOM 935 C CA . GLY A 1 114 ? 0.962 -7.152 14.010 1.00 92.75 114 GLY A CA 1
ATOM 936 C C . GLY A 1 114 ? 0.085 -5.900 13.934 1.00 92.75 114 GLY A C 1
ATOM 937 O O . GLY A 1 114 ? 0.184 -5.037 14.804 1.00 92.75 114 GLY A O 1
ATOM 938 N N . ILE A 1 115 ? -0.753 -5.755 12.907 1.00 93.88 115 ILE A N 1
ATOM 939 C CA . ILE A 1 115 ? -1.716 -4.658 12.767 1.00 93.88 115 ILE A CA 1
ATOM 940 C C . ILE A 1 115 ? -3.052 -5.118 13.359 1.00 93.88 115 ILE A C 1
ATOM 942 O O . ILE A 1 115 ? -3.864 -5.753 12.688 1.00 93.88 115 ILE A O 1
ATOM 946 N N . ASN A 1 116 ? -3.301 -4.770 14.622 1.00 90.94 116 ASN A N 1
ATOM 947 C CA . ASN A 1 116 ? -4.543 -5.142 15.314 1.00 90.94 116 ASN A CA 1
ATOM 948 C C . ASN A 1 116 ? -5.792 -4.506 14.685 1.00 90.94 116 ASN A C 1
ATOM 950 O O . ASN A 1 116 ? -6.871 -5.084 14.731 1.00 90.94 116 ASN A O 1
ATOM 954 N N . GLY A 1 117 ? -5.651 -3.314 14.100 1.00 89.25 117 GLY A N 1
ATOM 955 C CA . GLY A 1 117 ? -6.754 -2.540 13.530 1.00 89.25 117 GLY A CA 1
ATOM 956 C C . GLY A 1 117 ? -7.040 -2.804 12.052 1.00 89.25 117 GLY A C 1
ATOM 957 O O . GLY A 1 117 ? -7.819 -2.046 11.475 1.00 89.25 117 GLY A O 1
ATOM 958 N N . LEU A 1 118 ? -6.414 -3.820 11.437 1.00 95.69 118 LEU A N 1
ATOM 959 C CA . LEU A 1 118 ? -6.518 -4.046 9.997 1.00 95.69 118 LEU A CA 1
ATOM 960 C C . LEU A 1 118 ? -7.925 -4.509 9.608 1.00 95.69 118 LEU A C 1
ATOM 962 O O . LEU A 1 118 ? -8.383 -5.574 10.020 1.00 95.69 118 LEU A O 1
ATOM 966 N N . MET A 1 119 ? -8.598 -3.714 8.783 1.00 95.94 119 MET A N 1
ATOM 967 C CA . MET A 1 119 ? -9.973 -3.975 8.369 1.00 95.94 119 MET A CA 1
ATOM 968 C C . MET A 1 119 ? -10.188 -3.545 6.922 1.00 95.94 119 MET A C 1
ATOM 970 O O . MET A 1 119 ? -9.868 -2.419 6.552 1.00 95.94 119 MET A O 1
ATOM 974 N N . SER A 1 120 ? -10.766 -4.426 6.119 1.00 95.56 120 SER A N 1
ATOM 975 C CA . SER A 1 120 ? -11.169 -4.146 4.736 1.00 95.56 120 SER A CA 1
ATOM 976 C C . SER A 1 120 ? -12.453 -3.312 4.672 1.00 95.56 120 SER A C 1
ATOM 978 O O . SER A 1 120 ? -13.250 -3.283 5.613 1.00 95.56 120 SER A O 1
ATOM 980 N N . LEU A 1 121 ? -12.620 -2.558 3.586 1.00 93.06 121 LEU A N 1
ATOM 981 C CA . LEU A 1 121 ? -13.815 -1.778 3.285 1.00 93.06 121 LEU A CA 1
ATOM 982 C C . LEU A 1 121 ? -14.270 -2.057 1.843 1.00 93.06 121 LEU A C 1
ATOM 984 O O . LEU A 1 121 ? -13.420 -2.226 0.965 1.00 93.06 121 LEU A O 1
ATOM 988 N N . PRO A 1 122 ? -15.591 -2.034 1.565 1.00 91.62 122 PRO A N 1
ATOM 989 C CA . PRO A 1 122 ? -16.695 -1.631 2.453 1.00 91.62 122 PRO A CA 1
ATOM 990 C C . PRO A 1 122 ? -17.285 -2.758 3.319 1.00 91.62 122 PRO A C 1
ATOM 992 O O . PRO A 1 122 ? -18.151 -2.494 4.149 1.00 91.62 122 PRO A O 1
ATOM 995 N N . ASP A 1 123 ? -16.828 -3.992 3.135 1.00 90.69 123 ASP A N 1
ATOM 996 C CA . ASP A 1 123 ? -17.276 -5.209 3.822 1.00 90.69 123 ASP A CA 1
ATOM 997 C C . ASP A 1 123 ? -17.006 -5.213 5.335 1.00 90.69 123 ASP A C 1
ATOM 999 O O . ASP A 1 123 ? -17.640 -5.972 6.068 1.00 90.69 123 ASP A O 1
ATOM 1003 N N . LYS A 1 124 ? -16.111 -4.340 5.822 1.00 92.06 124 LYS A N 1
ATOM 1004 C CA . LYS A 1 124 ? -15.735 -4.225 7.242 1.00 92.06 124 LYS A CA 1
ATOM 1005 C C . LYS A 1 124 ? -15.202 -5.542 7.805 1.00 92.06 124 LYS A C 1
ATOM 1007 O O . LYS A 1 124 ? -15.287 -5.777 9.012 1.00 92.06 124 LYS A O 1
ATOM 1012 N N . ARG A 1 125 ? -14.629 -6.399 6.953 1.00 94.94 125 ARG A N 1
ATOM 1013 C CA . ARG A 1 125 ? -14.015 -7.641 7.408 1.00 94.94 125 ARG A CA 1
ATOM 1014 C C . ARG A 1 125 ? -12.703 -7.312 8.110 1.00 94.94 125 ARG A C 1
ATOM 1016 O O . ARG A 1 125 ? -11.799 -6.704 7.529 1.00 94.94 125 ARG A O 1
ATOM 1023 N N . GLN A 1 126 ? -12.605 -7.750 9.360 1.00 95.62 126 GLN A N 1
ATOM 1024 C CA . GLN A 1 126 ? -11.364 -7.719 10.121 1.00 95.62 126 GLN A CA 1
ATOM 1025 C C . GLN A 1 126 ? -10.364 -8.704 9.506 1.00 95.62 126 GLN A C 1
ATOM 1027 O O . GLN A 1 126 ? -10.735 -9.828 9.172 1.00 95.62 126 GLN A O 1
ATOM 1032 N N . ILE A 1 127 ? -9.112 -8.278 9.366 1.00 96.50 127 ILE A N 1
ATOM 1033 C CA . ILE A 1 127 ? -8.011 -9.114 8.888 1.00 96.50 127 ILE A CA 1
ATOM 1034 C C . ILE A 1 127 ? -7.135 -9.437 10.096 1.00 96.50 127 ILE A C 1
ATOM 1036 O O . ILE A 1 127 ? -6.415 -8.572 10.601 1.00 96.50 127 ILE A O 1
ATOM 1040 N N . ALA A 1 128 ? -7.230 -10.665 10.595 1.00 96.38 128 ALA A N 1
ATOM 1041 C CA . ALA A 1 128 ? -6.503 -11.105 11.779 1.00 96.38 128 ALA A CA 1
ATOM 1042 C C . ALA A 1 128 ? -4.983 -11.160 11.537 1.00 96.38 128 ALA A C 1
ATOM 1044 O O . ALA A 1 128 ? -4.499 -11.150 10.404 1.00 96.38 128 ALA A O 1
ATOM 1045 N N . ILE A 1 129 ? -4.205 -11.225 12.620 1.00 96.38 129 ILE A N 1
ATOM 1046 C CA . ILE A 1 129 ? -2.760 -11.472 12.530 1.00 96.38 129 ILE A CA 1
ATOM 1047 C C . ILE A 1 129 ? -2.541 -12.861 11.915 1.00 96.38 129 ILE A C 1
ATOM 1049 O O . ILE A 1 129 ? -3.153 -13.836 12.344 1.00 96.38 129 ILE A O 1
ATOM 1053 N N . GLY A 1 130 ? -1.672 -12.943 10.910 1.00 95.50 130 GLY A N 1
ATOM 1054 C CA . GLY A 1 130 ? -1.440 -14.135 10.092 1.00 95.50 130 GLY A CA 1
ATOM 1055 C C . GLY A 1 130 ? -2.308 -14.203 8.832 1.00 95.50 130 GLY A C 1
ATOM 1056 O O . GLY A 1 130 ? -1.990 -14.971 7.924 1.00 95.50 130 GLY A O 1
ATOM 1057 N N . GLU A 1 131 ? -3.363 -13.389 8.727 1.00 97.25 131 GLU A N 1
ATOM 1058 C CA . GLU A 1 131 ? -4.134 -13.248 7.491 1.00 97.25 131 GLU A CA 1
ATOM 1059 C C . GLU A 1 131 ? -3.501 -12.223 6.538 1.00 97.25 131 GLU A C 1
ATOM 1061 O O . GLU A 1 131 ? -2.531 -11.524 6.848 1.00 97.25 131 GLU A O 1
ATOM 1066 N N . LYS A 1 132 ? -4.066 -12.136 5.334 1.00 96.38 132 LYS A N 1
ATOM 1067 C CA . LYS A 1 132 ? -3.629 -11.218 4.288 1.00 96.38 132 LYS A CA 1
ATOM 1068 C C . LYS A 1 132 ? -4.816 -10.582 3.581 1.00 96.38 132 LYS A C 1
ATOM 1070 O O . LYS A 1 132 ? -5.886 -11.179 3.494 1.00 96.38 132 LYS A O 1
ATOM 1075 N N . ILE A 1 133 ? -4.587 -9.396 3.035 1.00 96.81 133 ILE A N 1
ATOM 1076 C CA . ILE A 1 133 ? -5.540 -8.664 2.202 1.00 96.81 133 ILE A CA 1
ATOM 1077 C C . ILE A 1 133 ? -4.924 -8.402 0.828 1.00 96.81 133 ILE A C 1
ATOM 1079 O O . ILE A 1 133 ? -3.731 -8.104 0.725 1.00 96.81 133 ILE A O 1
ATOM 1083 N N . GLU A 1 134 ? -5.721 -8.560 -0.227 1.00 97.00 134 GLU A N 1
ATOM 1084 C CA . GLU A 1 134 ? -5.288 -8.286 -1.598 1.00 97.00 134 GLU A CA 1
ATOM 1085 C C . GLU A 1 134 ? -5.263 -6.775 -1.866 1.00 97.00 134 GLU A C 1
ATOM 1087 O O . GLU A 1 134 ? -6.162 -6.041 -1.454 1.00 97.00 134 GLU A O 1
ATOM 1092 N N . LEU A 1 135 ? -4.240 -6.302 -2.578 1.00 96.88 135 LEU A N 1
ATOM 1093 C CA . LEU A 1 135 ? -4.122 -4.912 -3.014 1.00 96.88 135 LEU A CA 1
ATOM 1094 C C . LEU A 1 135 ? -4.614 -4.775 -4.458 1.00 96.88 135 LEU A C 1
ATOM 1096 O O . LEU A 1 135 ? -3.822 -4.772 -5.402 1.00 96.88 135 LEU A O 1
ATOM 1100 N N . THR A 1 136 ? -5.927 -4.657 -4.629 1.00 95.56 136 THR A N 1
ATOM 1101 C CA . THR A 1 136 ? -6.546 -4.374 -5.930 1.00 95.56 136 THR A CA 1
ATOM 1102 C C . THR A 1 136 ? -6.730 -2.871 -6.143 1.00 95.56 136 THR A C 1
ATOM 1104 O O . THR A 1 136 ? -6.658 -2.073 -5.206 1.00 95.56 136 THR A O 1
ATOM 1107 N N . ASN A 1 137 ? -6.946 -2.449 -7.392 1.00 95.25 137 ASN A N 1
ATOM 1108 C CA . ASN A 1 137 ? -7.178 -1.037 -7.686 1.00 95.25 137 ASN A CA 1
ATOM 1109 C C . ASN A 1 137 ? -8.428 -0.518 -6.955 1.00 95.25 137 ASN A C 1
ATOM 1111 O O . ASN A 1 137 ? -9.481 -1.149 -7.006 1.00 95.25 137 ASN A O 1
ATOM 1115 N N . ASN A 1 138 ? -8.319 0.647 -6.317 1.00 95.06 138 ASN A N 1
ATOM 1116 C CA . ASN A 1 138 ? -9.337 1.261 -5.460 1.00 95.06 138 ASN A CA 1
ATOM 1117 C C . ASN A 1 138 ? -9.714 0.460 -4.203 1.00 95.06 138 ASN A C 1
ATOM 1119 O O . ASN A 1 138 ? -10.674 0.840 -3.527 1.00 95.06 138 ASN A O 1
ATOM 1123 N N . ALA A 1 139 ? -8.976 -0.601 -3.851 1.00 95.81 139 ALA A N 1
ATOM 1124 C CA . ALA A 1 139 ? -9.167 -1.274 -2.572 1.00 95.81 139 ALA A CA 1
ATOM 1125 C C . ALA A 1 139 ? -8.987 -0.278 -1.421 1.00 95.81 139 ALA A C 1
ATOM 1127 O O . ALA A 1 139 ? -8.096 0.578 -1.448 1.00 95.81 139 ALA A O 1
ATOM 1128 N N . GLN A 1 140 ? -9.836 -0.401 -0.404 1.00 95.94 140 GLN A N 1
ATOM 1129 C CA . GLN A 1 140 ? -9.790 0.446 0.778 1.00 95.94 140 GLN A CA 1
ATOM 1130 C C . GLN A 1 140 ? -9.679 -0.413 2.023 1.00 95.94 140 GLN A C 1
ATOM 1132 O O . GLN A 1 140 ? -10.375 -1.416 2.169 1.00 95.94 140 GLN A O 1
ATOM 1137 N N . PHE A 1 141 ? -8.810 -0.006 2.937 1.00 95.88 141 PHE A N 1
ATOM 1138 C CA . PHE A 1 141 ? -8.685 -0.666 4.226 1.00 95.88 141 PHE A CA 1
ATOM 1139 C C . PHE A 1 141 ? -8.181 0.297 5.289 1.00 95.88 141 PHE A C 1
ATOM 1141 O O . PHE A 1 141 ? -7.424 1.231 5.027 1.00 95.88 141 PHE A O 1
ATOM 1148 N N . VAL A 1 142 ? -8.620 0.065 6.515 1.00 94.12 142 VAL A N 1
ATOM 1149 C CA . VAL A 1 142 ? -8.195 0.794 7.702 1.00 94.12 142 VAL A CA 1
ATOM 1150 C C . VAL A 1 142 ? -7.039 0.033 8.335 1.00 94.12 142 VAL A C 1
ATOM 1152 O O . VAL A 1 142 ? -7.132 -1.173 8.524 1.00 94.12 142 VAL A O 1
ATOM 1155 N N . LEU A 1 143 ? -5.951 0.732 8.657 1.00 94.06 143 LEU A N 1
ATOM 1156 C CA . LEU A 1 143 ? -4.820 0.203 9.425 1.00 94.06 143 LEU A CA 1
ATOM 1157 C C . LEU A 1 143 ? -5.063 0.346 10.936 1.00 94.06 143 LEU A C 1
ATOM 1159 O O . LEU A 1 143 ? -4.671 -0.516 11.719 1.00 94.06 143 LEU A O 1
ATOM 1163 N N . SER A 1 144 ? -5.700 1.443 11.353 1.00 90.88 144 SER A N 1
ATOM 1164 C CA . SER A 1 144 ? -6.150 1.665 12.730 1.00 90.88 144 SER A CA 1
ATOM 1165 C C . SER A 1 144 ? -7.329 2.641 12.770 1.00 90.88 144 SER A C 1
ATOM 1167 O O . SER A 1 144 ? -7.388 3.589 11.982 1.00 90.88 144 SER A O 1
ATOM 1169 N N . LYS A 1 145 ? -8.267 2.400 13.693 1.00 86.94 145 LYS A N 1
ATOM 1170 C CA . LYS A 1 145 ? -9.401 3.293 14.000 1.00 86.94 145 LYS A CA 1
ATOM 1171 C C . LYS A 1 145 ? -9.104 4.265 15.144 1.00 86.94 145 LYS A C 1
ATOM 1173 O O . LYS A 1 145 ? -9.904 5.160 15.396 1.00 86.94 145 LYS A O 1
ATOM 1178 N N . GLU A 1 146 ? -7.977 4.085 15.826 1.00 87.12 146 GLU A N 1
ATOM 1179 C CA . GLU A 1 146 ? -7.542 4.962 16.910 1.00 87.12 146 GLU A CA 1
ATOM 1180 C C . GLU A 1 146 ? -7.246 6.378 16.397 1.00 87.12 146 GLU A C 1
ATOM 1182 O O . GLU A 1 146 ? -7.142 6.630 15.191 1.00 87.12 146 GLU A O 1
ATOM 1187 N N . GLU A 1 147 ? -7.066 7.319 17.321 1.00 85.56 147 GLU A N 1
ATOM 1188 C CA . GLU A 1 147 ? -6.649 8.673 16.973 1.00 85.56 147 GLU A CA 1
ATOM 1189 C C . GLU A 1 147 ? -5.321 8.656 16.199 1.00 85.56 147 GLU A C 1
ATOM 1191 O O . GLU A 1 147 ? -4.339 8.032 16.606 1.00 85.56 147 GLU A O 1
ATOM 1196 N N . GLY A 1 148 ? -5.295 9.324 15.041 1.00 85.25 148 GLY A N 1
ATOM 1197 C CA . GLY A 1 148 ? -4.141 9.308 14.142 1.00 85.25 148 GLY A CA 1
ATOM 1198 C C . GLY A 1 148 ? -3.995 8.036 13.303 1.00 85.25 148 GLY A C 1
ATOM 1199 O O . GLY A 1 148 ? -3.086 7.965 12.469 1.00 85.25 148 GLY A O 1
ATOM 1200 N N . GLY A 1 149 ? -4.888 7.061 13.475 1.00 89.69 149 GLY A N 1
ATOM 1201 C CA . GLY A 1 149 ? -4.974 5.872 12.642 1.00 89.69 149 GLY A CA 1
ATOM 1202 C C . GLY A 1 149 ? -5.230 6.214 11.176 1.00 89.69 149 GLY A C 1
ATOM 1203 O O . GLY A 1 149 ? -5.826 7.249 10.840 1.00 89.69 149 GLY A O 1
ATOM 1204 N N . ARG A 1 150 ? -4.726 5.350 10.292 1.00 92.25 150 ARG A N 1
ATOM 1205 C CA . ARG A 1 150 ? -4.758 5.574 8.849 1.00 92.25 150 ARG A CA 1
ATOM 1206 C C . ARG A 1 150 ? -5.764 4.701 8.119 1.00 92.25 150 ARG A C 1
ATOM 1208 O O . ARG A 1 150 ? -5.913 3.518 8.409 1.00 92.25 150 ARG A O 1
ATOM 1215 N N . LEU A 1 151 ? -6.402 5.310 7.132 1.00 93.69 151 LEU A N 1
ATOM 1216 C CA . LEU A 1 151 ? -7.100 4.665 6.034 1.00 93.69 151 LEU A CA 1
ATOM 1217 C C . LEU A 1 151 ? -6.171 4.660 4.819 1.00 93.69 151 LEU A C 1
ATOM 1219 O O . LEU A 1 151 ? -5.450 5.628 4.564 1.00 93.69 151 LEU A O 1
ATOM 1223 N N . VAL A 1 152 ? -6.217 3.572 4.068 1.00 95.50 152 VAL A N 1
ATOM 1224 C CA . VAL A 1 152 ? -5.478 3.392 2.827 1.00 95.50 152 VAL A CA 1
ATOM 1225 C C . VAL A 1 152 ? -6.456 3.304 1.671 1.00 95.50 152 VAL A C 1
ATOM 1227 O O . VAL A 1 152 ? -7.447 2.581 1.754 1.00 95.50 152 VAL A O 1
ATOM 1230 N N . VAL A 1 153 ? -6.136 4.005 0.586 1.00 95.50 153 VAL A N 1
ATOM 1231 C CA . VAL A 1 153 ? -6.748 3.800 -0.728 1.00 95.50 153 VAL A CA 1
ATOM 1232 C C . VAL A 1 153 ? -5.657 3.336 -1.686 1.00 95.50 153 VAL A C 1
ATOM 1234 O O . VAL A 1 153 ? -4.672 4.048 -1.908 1.00 95.50 153 VAL A O 1
ATOM 1237 N N . VAL A 1 154 ? -5.820 2.136 -2.236 1.00 95.75 154 VAL A N 1
ATOM 1238 C CA . VAL A 1 154 ? -4.877 1.551 -3.190 1.00 95.75 154 VAL A CA 1
ATOM 1239 C C . VAL A 1 154 ? -5.124 2.142 -4.570 1.00 95.75 154 VAL A C 1
ATOM 1241 O O . VAL A 1 154 ? -6.228 2.072 -5.101 1.00 95.75 154 VAL A O 1
ATOM 1244 N N . GLN A 1 155 ? -4.078 2.678 -5.181 1.00 93.44 155 GLN A N 1
ATOM 1245 C CA . GLN A 1 155 ? -4.039 2.984 -6.601 1.00 93.44 155 GLN A CA 1
ATOM 1246 C C . GLN A 1 155 ? -3.105 1.980 -7.271 1.00 93.44 155 GLN A C 1
ATOM 1248 O O . GLN A 1 155 ? -1.906 1.976 -6.999 1.00 93.44 155 GLN A O 1
ATOM 1253 N N . LEU A 1 156 ? -3.642 1.134 -8.145 1.00 91.75 156 LEU A N 1
ATOM 1254 C CA . LEU A 1 156 ? -2.843 0.182 -8.908 1.00 91.75 156 LEU A CA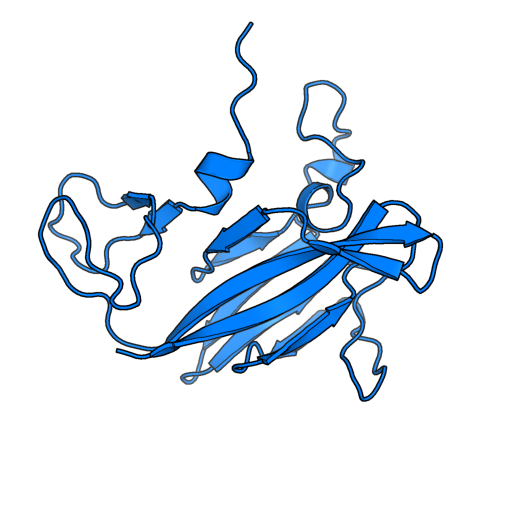 1
ATOM 1255 C C . LEU A 1 156 ? -2.490 0.799 -10.262 1.00 91.75 156 LEU A C 1
ATOM 1257 O O . LEU A 1 156 ? -3.375 1.184 -11.024 1.00 91.75 156 LEU A O 1
ATOM 1261 N N . VAL A 1 157 ? -1.198 0.917 -10.550 1.00 88.50 157 VAL A N 1
ATOM 1262 C CA . VAL A 1 157 ? -0.701 1.358 -11.855 1.00 88.50 157 VAL A CA 1
ATOM 1263 C C . VAL A 1 157 ? -0.282 0.126 -12.645 1.00 88.50 157 VAL A C 1
ATOM 1265 O O . VAL A 1 157 ? 0.538 -0.655 -12.168 1.00 88.50 157 VAL A O 1
ATOM 1268 N N . GLU A 1 158 ? -0.835 -0.044 -13.841 1.00 84.44 158 GLU A N 1
ATOM 1269 C CA . GLU A 1 158 ? -0.528 -1.162 -14.737 1.00 84.44 158 GLU A CA 1
ATOM 1270 C C . GLU A 1 158 ? 0.113 -0.630 -16.017 1.00 84.44 158 GLU A C 1
ATOM 1272 O O . GLU A 1 158 ? -0.333 0.384 -16.564 1.00 84.44 158 GLU A O 1
ATOM 1277 N N . ASN A 1 159 ? 1.195 -1.277 -16.455 1.00 75.44 159 ASN A N 1
ATOM 1278 C CA . ASN A 1 159 ? 1.987 -0.864 -17.612 1.00 75.44 159 ASN A CA 1
ATOM 1279 C C . ASN A 1 159 ? 2.675 -2.057 -18.284 1.00 75.44 159 ASN A C 1
ATOM 1281 O O . ASN A 1 159 ? 3.051 -3.015 -17.561 1.00 75.44 159 ASN A O 1
#

pLDDT: mean 85.15, std 13.77, range [32.44, 97.75]

Sequence (159 aa):
MGKCPVKTVDLIQPCQNKACEQKWYVFSGKTKPVCPYCGTPYKGKLPVLNLYSSRKEGSYRPDDHRLMVWSGQSIYAWHVNRLIAPNERTTDAQRKRVGYFVFHNDQWWLVNEGINGLMSLPDKRQIAIGEKIELTNNAQFVLSKEEGGRLVVVQLVEN

Organism: Escherichia coli (NCBI:txid562)

Radius of gyration: 15.78 Å; chains: 1; bounding box: 41×33×40 Å